Protein AF-A0A7X3QC25-F1 (afdb_monomer_lite)

pLDDT: mean 78.88, std 18.74, range [43.56, 98.62]

Sequence (67 aa):
M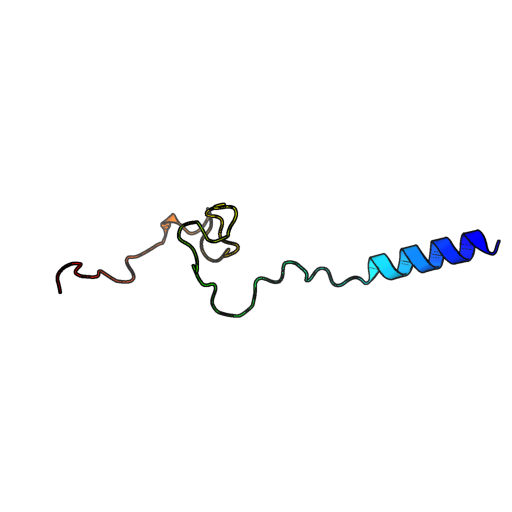KRLCAVAVLASVAAFAPIGAQQGSGGLVEWPYVGFDQGHTKYSQLAGIDSTNVDQLEIAWRGDPNA

Radius of gyration: 22.13 Å; chains: 1; bounding box: 29×75×23 Å

Secondary structure (DSSP, 8-state):
-HHHHHHHHHHHHHTTS-S-TT---SSPPP--STTSSTT--------SS-TTTGGG--------TT-

Foldseek 3Di:
DVVVVVVVVVVVVVVPDPPCPLVPPPDDQDQPDPLSDPVSVVDDSDDPDDPVCVVVDDDPDDDDPVD

Structure (mmCIF, N/CA/C/O backbone):
data_AF-A0A7X3QC25-F1
#
_entry.id   AF-A0A7X3QC25-F1
#
loop_
_atom_site.group_PDB
_atom_site.id
_atom_site.type_symbol
_atom_site.label_atom_id
_atom_site.label_alt_id
_atom_site.label_comp_id
_atom_site.label_asym_id
_atom_site.label_entity_id
_atom_site.label_seq_id
_atom_site.pdbx_PDB_ins_code
_atom_site.Cartn_x
_atom_site.Cartn_y
_atom_site.Cartn_z
_atom_site.occupancy
_atom_site.B_iso_or_equiv
_atom_site.auth_seq_id
_atom_site.auth_comp_id
_atom_site.auth_asym_id
_atom_site.auth_atom_id
_atom_site.pdbx_PDB_model_num
ATOM 1 N N . MET A 1 1 ? 6.670 53.688 5.311 1.00 53.84 1 MET A N 1
ATOM 2 C CA . MET A 1 1 ? 5.499 53.580 4.407 1.00 53.84 1 MET A CA 1
ATOM 3 C C . MET A 1 1 ? 5.755 52.644 3.221 1.00 53.84 1 MET A C 1
ATOM 5 O O . MET A 1 1 ? 5.093 51.624 3.157 1.00 53.84 1 MET A O 1
ATOM 9 N N . LYS A 1 2 ? 6.774 52.862 2.366 1.00 43.56 2 LYS A N 1
ATOM 10 C CA . LYS A 1 2 ? 7.124 51.941 1.249 1.00 43.56 2 LYS A CA 1
ATOM 11 C C . LYS A 1 2 ? 7.362 50.471 1.655 1.00 43.56 2 LYS A C 1
ATOM 13 O O . LYS A 1 2 ? 6.924 49.562 0.965 1.00 43.56 2 LYS A O 1
ATOM 18 N N . ARG A 1 3 ? 8.018 50.243 2.802 1.00 52.78 3 ARG A N 1
ATOM 19 C CA . ARG A 1 3 ? 8.291 48.894 3.340 1.00 52.78 3 ARG A CA 1
ATOM 20 C C . ARG A 1 3 ? 7.030 48.162 3.820 1.00 52.78 3 ARG A C 1
ATOM 22 O O . ARG A 1 3 ? 6.984 46.947 3.750 1.00 52.78 3 ARG A O 1
ATOM 29 N N . LEU A 1 4 ? 6.009 48.902 4.264 1.00 55.78 4 LEU A N 1
ATOM 30 C CA . LEU A 1 4 ? 4.740 48.336 4.737 1.00 55.78 4 LEU A CA 1
ATOM 31 C C . LEU A 1 4 ? 3.877 47.868 3.556 1.00 55.78 4 LEU A C 1
ATOM 33 O O . LEU A 1 4 ? 3.292 46.793 3.615 1.00 55.78 4 LEU A O 1
ATOM 37 N N . CYS A 1 5 ? 3.881 48.619 2.449 1.00 56.81 5 CYS A N 1
ATOM 38 C CA . CYS A 1 5 ? 3.218 48.213 1.208 1.00 56.81 5 CYS A CA 1
ATOM 39 C C . CYS A 1 5 ? 3.832 46.933 0.616 1.00 56.81 5 CYS A C 1
ATOM 41 O O . CYS A 1 5 ? 3.099 46.064 0.161 1.00 56.81 5 CYS A O 1
ATOM 43 N N . ALA A 1 6 ? 5.161 46.785 0.667 1.00 58.00 6 ALA A N 1
ATOM 44 C CA . ALA A 1 6 ? 5.841 45.590 0.161 1.00 58.00 6 ALA A CA 1
ATOM 45 C C . ALA A 1 6 ? 5.463 44.313 0.939 1.00 58.00 6 ALA A C 1
ATOM 47 O O . ALA A 1 6 ? 5.271 43.259 0.339 1.00 58.00 6 ALA A O 1
ATOM 48 N N . VAL A 1 7 ? 5.295 44.413 2.263 1.00 60.34 7 VAL A N 1
ATOM 49 C CA . VAL A 1 7 ? 4.875 43.283 3.113 1.00 60.34 7 VAL A CA 1
ATOM 50 C C . VAL A 1 7 ? 3.414 42.897 2.855 1.00 60.34 7 VAL A C 1
ATOM 52 O O . VAL A 1 7 ? 3.101 41.712 2.774 1.00 60.34 7 VAL A O 1
ATOM 55 N N . ALA A 1 8 ? 2.529 43.878 2.657 1.00 59.31 8 ALA A N 1
ATOM 56 C CA . ALA A 1 8 ? 1.118 43.621 2.360 1.00 59.31 8 ALA A CA 1
ATOM 57 C C . ALA A 1 8 ? 0.905 42.934 0.993 1.00 59.31 8 ALA A C 1
ATOM 59 O O . ALA A 1 8 ? 0.015 42.094 0.847 1.00 59.31 8 ALA A O 1
ATOM 60 N N . VAL A 1 9 ? 1.749 43.247 0.002 1.00 59.78 9 VAL A N 1
ATOM 61 C CA . VAL A 1 9 ? 1.715 42.613 -1.329 1.00 59.78 9 VAL A CA 1
ATOM 62 C C . VAL A 1 9 ? 2.247 41.175 -1.286 1.00 59.78 9 VAL A C 1
ATOM 64 O O . VAL A 1 9 ? 1.676 40.292 -1.915 1.00 59.78 9 VAL A O 1
ATOM 67 N N . LEU A 1 10 ? 3.292 40.895 -0.502 1.00 59.28 10 LEU A N 1
ATOM 68 C CA . LEU A 1 10 ? 3.808 39.526 -0.349 1.00 59.28 10 LEU A CA 1
ATOM 69 C C . LEU A 1 10 ? 2.825 38.604 0.393 1.00 59.28 10 LEU A C 1
ATOM 71 O O . LEU A 1 10 ? 2.689 37.436 0.033 1.00 59.28 10 LEU A O 1
ATOM 75 N N . ALA A 1 11 ? 2.099 39.129 1.384 1.00 59.06 11 ALA A N 1
ATOM 76 C CA . ALA A 1 11 ? 1.105 38.360 2.136 1.00 59.06 11 ALA A CA 1
ATOM 77 C C . ALA A 1 11 ? -0.121 37.960 1.290 1.00 59.06 11 ALA A C 1
ATOM 79 O O . ALA A 1 11 ? -0.701 36.899 1.505 1.00 59.06 11 ALA A O 1
ATOM 80 N N . SER A 1 12 ? -0.499 38.778 0.304 1.00 57.31 12 SER A N 1
ATOM 81 C CA . SER A 1 12 ? -1.645 38.502 -0.575 1.00 57.31 12 SER A CA 1
ATOM 82 C C . SER A 1 12 ? -1.338 37.461 -1.661 1.00 57.31 12 SER A C 1
ATOM 84 O O . SER A 1 12 ? -2.239 36.728 -2.060 1.00 57.31 12 SER A O 1
ATOM 86 N N . VAL A 1 13 ? -0.075 37.314 -2.080 1.00 57.88 13 VAL A N 1
ATOM 87 C CA . VAL A 1 13 ? 0.346 36.265 -3.033 1.00 57.88 13 VAL A CA 1
ATOM 88 C C . VAL A 1 13 ? 0.339 34.870 -2.392 1.00 57.88 13 VAL A C 1
ATOM 90 O O . VAL A 1 13 ? -0.007 33.895 -3.054 1.00 57.88 13 VAL A O 1
ATOM 93 N N . ALA A 1 14 ? 0.645 34.762 -1.095 1.00 58.00 14 ALA A N 1
ATOM 94 C CA . ALA A 1 14 ? 0.621 33.482 -0.379 1.00 58.00 14 ALA A CA 1
ATOM 95 C C . ALA A 1 14 ? -0.800 32.914 -0.183 1.00 58.00 14 ALA A C 1
ATOM 97 O O . ALA A 1 14 ? -0.967 31.701 -0.099 1.00 58.00 14 ALA A O 1
ATOM 98 N N . ALA A 1 15 ? -1.826 33.771 -0.143 1.00 58.22 15 ALA A N 1
ATOM 99 C CA . ALA A 1 15 ? -3.217 33.358 0.067 1.00 58.22 15 ALA A CA 1
ATOM 100 C C . ALA A 1 15 ? -3.885 32.746 -1.181 1.00 58.22 15 ALA A C 1
ATOM 102 O O . ALA A 1 15 ? -4.911 32.085 -1.058 1.00 58.22 15 ALA A O 1
ATOM 103 N N . PHE A 1 16 ? -3.309 32.956 -2.370 1.00 56.16 16 PHE A N 1
ATOM 104 C CA . PHE A 1 16 ? -3.812 32.435 -3.648 1.00 56.16 16 PHE A CA 1
ATOM 105 C C . PHE A 1 16 ? -2.940 31.317 -4.229 1.00 56.16 16 PHE A C 1
ATOM 107 O O . PHE A 1 16 ? -3.144 30.910 -5.374 1.00 56.16 16 PHE A O 1
ATOM 114 N N . ALA A 1 17 ? -1.969 30.805 -3.467 1.00 57.78 17 ALA A N 1
ATOM 115 C CA . ALA A 1 17 ? -1.232 29.627 -3.891 1.00 57.78 17 ALA A CA 1
ATOM 116 C C . ALA A 1 17 ? -2.216 28.444 -3.973 1.00 57.78 17 ALA A C 1
ATOM 118 O O . ALA A 1 17 ? -2.875 28.141 -2.974 1.00 57.78 17 ALA A O 1
ATOM 119 N N . PRO A 1 18 ? -2.358 27.780 -5.134 1.00 57.72 18 PRO A N 1
ATOM 120 C CA . PRO A 1 18 ? -3.200 26.602 -5.228 1.00 57.72 18 PRO A CA 1
ATOM 121 C C . PRO A 1 18 ? -2.680 25.567 -4.230 1.00 57.72 18 PRO A C 1
ATOM 123 O O . PRO A 1 18 ? -1.535 25.123 -4.319 1.00 57.72 18 PRO A O 1
ATOM 126 N N . ILE A 1 19 ? -3.533 25.167 -3.285 1.00 58.34 19 ILE A N 1
ATOM 127 C CA . ILE A 1 19 ? -3.313 24.049 -2.354 1.00 58.34 19 ILE A CA 1
ATOM 128 C C . ILE A 1 19 ? -3.459 22.731 -3.146 1.00 58.34 19 ILE A C 1
ATOM 130 O O . ILE A 1 19 ? -4.276 21.874 -2.837 1.00 58.34 19 ILE A O 1
ATOM 134 N N . GLY A 1 20 ? -2.732 22.616 -4.258 1.00 53.31 20 GLY A N 1
ATOM 135 C CA . GLY A 1 20 ? -2.828 21.529 -5.233 1.00 53.31 20 GLY A CA 1
ATOM 136 C C . GLY A 1 20 ? -1.560 20.683 -5.323 1.00 53.31 20 GLY A C 1
ATOM 137 O O . GLY A 1 20 ? -1.489 19.786 -6.152 1.00 53.31 20 GLY A O 1
ATOM 138 N N . ALA A 1 21 ? -0.553 20.930 -4.477 1.00 51.41 21 ALA A N 1
ATOM 139 C CA . ALA A 1 21 ? 0.707 20.177 -4.501 1.00 51.41 21 ALA A CA 1
ATOM 140 C C . ALA A 1 21 ? 0.546 18.688 -4.128 1.00 51.41 21 ALA A C 1
ATOM 142 O O . ALA A 1 21 ? 1.449 17.896 -4.369 1.00 51.41 21 ALA A O 1
ATOM 143 N N . GLN A 1 22 ? -0.599 18.310 -3.554 1.00 56.00 22 GLN A N 1
ATO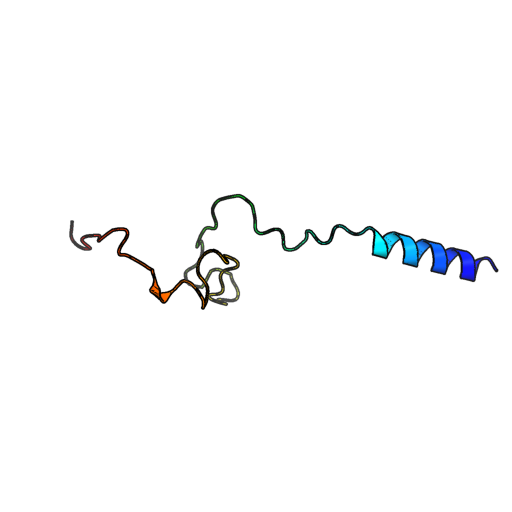M 144 C CA . GLN A 1 22 ? -0.944 16.932 -3.190 1.00 56.00 22 GLN A CA 1
ATOM 145 C C . GLN A 1 22 ? -2.161 16.422 -3.959 1.00 56.00 22 GLN A C 1
ATOM 147 O O . GLN A 1 22 ? -2.831 15.494 -3.508 1.00 56.00 22 GLN A O 1
ATOM 152 N N . GLN A 1 23 ? -2.493 17.034 -5.097 1.00 53.84 23 GLN A N 1
ATOM 153 C CA . GLN A 1 23 ? -3.484 16.446 -5.981 1.00 53.84 23 GLN A CA 1
ATOM 154 C C . GLN A 1 23 ? -2.831 15.196 -6.573 1.00 53.84 23 GLN A C 1
ATOM 156 O O . GLN A 1 23 ? -2.081 15.288 -7.544 1.00 53.84 23 GLN A O 1
ATOM 161 N N . GLY A 1 24 ? -3.024 14.061 -5.885 1.00 56.75 24 G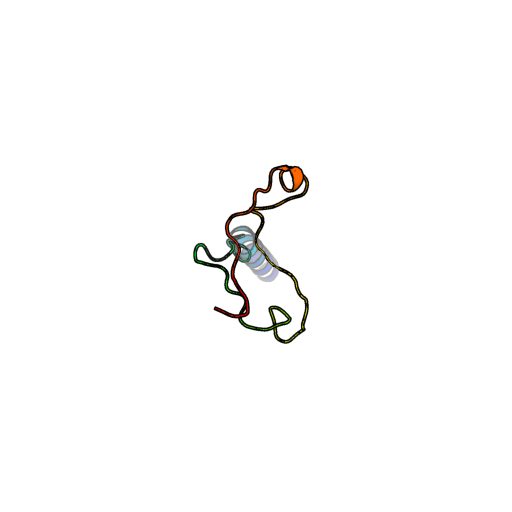LY A N 1
ATOM 162 C CA . GLY A 1 24 ? -2.497 12.758 -6.269 1.00 56.75 24 GLY A CA 1
ATOM 163 C C . GLY A 1 24 ? -2.733 12.594 -7.755 1.00 56.75 24 GLY A C 1
ATOM 164 O O . GLY A 1 24 ? -3.859 12.816 -8.206 1.00 56.75 24 GLY A O 1
ATOM 165 N N . SER A 1 25 ? -1.650 12.361 -8.503 1.00 55.88 25 SER A N 1
ATOM 166 C CA . SER A 1 25 ? -1.666 12.299 -9.961 1.00 55.88 25 SER A CA 1
ATOM 167 C C . SER A 1 25 ? -2.931 11.576 -10.392 1.00 55.88 25 SER A C 1
ATOM 169 O O . SER A 1 25 ? -3.084 10.403 -10.082 1.00 55.88 25 SER A O 1
ATOM 171 N N . GLY A 1 26 ? -3.856 12.261 -11.072 1.00 57.53 26 GLY A N 1
ATOM 172 C CA . GLY A 1 26 ? -5.120 11.669 -11.532 1.00 57.53 26 GLY A CA 1
ATOM 173 C C . GLY A 1 26 ? -4.940 10.562 -12.583 1.00 57.53 26 GLY A C 1
ATOM 174 O O . GLY A 1 26 ? -5.889 10.220 -13.279 1.00 57.53 26 GLY A O 1
ATOM 175 N N . GLY A 1 27 ? -3.715 10.054 -12.741 1.00 68.50 27 GLY A N 1
ATOM 176 C CA . GLY A 1 27 ? -3.344 8.901 -13.541 1.00 68.50 27 GLY A CA 1
ATOM 177 C C . GLY A 1 27 ? -3.034 7.685 -12.665 1.00 68.50 27 GLY A C 1
ATOM 178 O O . GLY A 1 27 ? -3.099 7.728 -11.440 1.00 68.50 27 GLY A O 1
ATOM 179 N N . LEU A 1 28 ? -2.695 6.580 -13.321 1.00 77.06 28 LEU A N 1
ATOM 180 C CA . LEU A 1 28 ? -2.312 5.337 -12.660 1.00 77.06 28 LEU A CA 1
ATOM 181 C C . LEU A 1 28 ? -1.082 5.560 -11.761 1.00 77.06 28 LEU A C 1
ATOM 183 O O . LEU A 1 28 ? -0.083 6.132 -12.199 1.00 77.06 28 LEU A O 1
ATOM 187 N N . VAL A 1 29 ? -1.162 5.125 -10.501 1.00 83.75 29 VAL A N 1
ATOM 188 C CA . VAL A 1 29 ? -0.010 5.116 -9.591 1.00 83.75 29 VAL A CA 1
ATOM 189 C C . VAL A 1 29 ? 0.770 3.826 -9.816 1.00 83.75 29 VAL A C 1
ATOM 191 O O . VAL A 1 29 ? 0.259 2.737 -9.569 1.00 83.75 29 VAL A O 1
ATOM 194 N N . GLU A 1 30 ? 2.008 3.970 -10.279 1.00 90.25 30 GLU A N 1
ATOM 195 C CA . GLU A 1 30 ? 2.935 2.867 -10.536 1.00 90.25 30 GLU A CA 1
ATOM 196 C C . GLU A 1 30 ? 3.772 2.513 -9.298 1.00 90.25 30 GLU A C 1
ATOM 198 O O . GLU A 1 30 ? 3.944 3.327 -8.387 1.00 90.25 30 GLU A O 1
ATOM 203 N N . TRP A 1 31 ? 4.370 1.316 -9.301 1.00 94.19 31 TRP A N 1
ATOM 204 C CA . TRP A 1 31 ? 5.339 0.877 -8.287 1.00 94.19 31 TRP A CA 1
ATOM 205 C C . TRP A 1 31 ? 6.722 0.603 -8.916 1.00 94.19 31 TRP A C 1
ATOM 207 O O . TRP A 1 31 ? 7.117 -0.552 -9.084 1.00 94.19 31 TRP A O 1
ATOM 217 N N . PRO A 1 32 ? 7.470 1.652 -9.316 1.00 92.38 32 PRO A N 1
ATOM 218 C CA . PRO A 1 32 ? 8.644 1.506 -10.186 1.00 92.38 32 PRO A CA 1
ATOM 219 C C . PRO A 1 32 ? 9.885 0.921 -9.494 1.00 92.38 32 PRO A C 1
ATOM 221 O O . PRO A 1 32 ? 10.757 0.365 -10.158 1.00 92.38 32 PRO A O 1
ATOM 224 N N . TYR A 1 33 ? 9.982 1.038 -8.170 1.00 94.31 33 TYR A N 1
ATOM 225 C CA . TYR A 1 33 ? 11.083 0.491 -7.375 1.00 94.31 33 TYR A CA 1
ATOM 226 C C . TYR A 1 33 ? 10.526 -0.476 -6.333 1.00 94.31 33 TYR A C 1
ATOM 228 O O . TYR A 1 33 ? 9.441 -0.253 -5.809 1.00 94.31 33 TYR A O 1
ATOM 236 N N . VAL A 1 34 ? 11.292 -1.496 -5.927 1.00 94.62 34 VAL A N 1
ATOM 237 C CA . VAL A 1 34 ? 10.891 -2.406 -4.826 1.00 94.62 34 VAL A CA 1
ATOM 238 C C . VAL A 1 34 ? 10.518 -1.624 -3.554 1.00 94.62 34 VAL A C 1
ATOM 240 O O . VAL A 1 34 ? 9.610 -2.011 -2.819 1.00 94.62 34 VAL A O 1
ATOM 243 N N . GLY A 1 35 ? 11.196 -0.502 -3.301 1.00 95.62 35 GLY A N 1
ATOM 244 C CA . GLY A 1 35 ? 10.929 0.413 -2.190 1.00 95.62 35 GLY A CA 1
ATOM 245 C C . GLY A 1 35 ? 9.965 1.566 -2.491 1.00 95.62 35 GLY A C 1
ATOM 246 O O . GLY A 1 35 ? 9.930 2.498 -1.694 1.00 95.62 35 GLY A O 1
ATOM 247 N N . PHE A 1 36 ? 9.219 1.517 -3.600 1.00 93.06 36 PHE A N 1
ATOM 248 C CA . PHE A 1 36 ? 8.420 2.601 -4.196 1.00 93.06 36 PHE A CA 1
ATOM 249 C C . PHE A 1 36 ? 9.226 3.796 -4.722 1.00 93.06 36 PHE A C 1
ATOM 251 O O . PHE A 1 36 ? 9.009 4.212 -5.855 1.00 93.06 36 PHE A O 1
ATOM 258 N N . ASP A 1 37 ? 10.177 4.312 -3.943 1.00 91.56 37 ASP A N 1
ATOM 259 C CA . ASP A 1 37 ? 11.061 5.427 -4.292 1.00 91.56 37 ASP A CA 1
ATOM 260 C C . ASP A 1 37 ? 12.539 5.095 -4.005 1.00 91.56 37 ASP A C 1
AT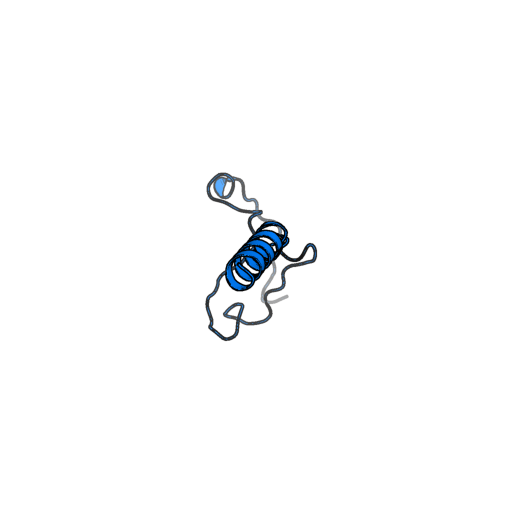OM 262 O O . ASP A 1 37 ? 12.866 4.021 -3.499 1.00 91.56 37 ASP A O 1
ATOM 266 N N . GLN A 1 38 ? 13.451 6.019 -4.324 1.00 94.50 38 GLN A N 1
ATOM 267 C CA . GLN A 1 38 ? 14.892 5.856 -4.063 1.00 94.50 38 GLN A CA 1
ATOM 268 C C . GLN A 1 38 ? 15.254 5.892 -2.568 1.00 94.50 38 GLN A C 1
ATOM 270 O O . GLN A 1 38 ? 16.327 5.429 -2.189 1.00 94.50 38 GLN A O 1
ATOM 275 N N . GLY A 1 39 ? 14.376 6.433 -1.721 1.00 96.00 39 GLY A N 1
ATOM 276 C CA . GLY A 1 39 ? 14.524 6.415 -0.265 1.00 96.00 39 GLY A CA 1
ATOM 277 C C . GLY A 1 39 ? 14.045 5.110 0.372 1.00 96.00 39 GLY A C 1
ATOM 278 O O . GLY A 1 39 ? 14.180 4.939 1.581 1.00 96.00 39 GLY A O 1
ATOM 279 N N . HIS A 1 40 ? 13.492 4.195 -0.428 1.00 96.19 40 HIS A N 1
ATOM 280 C CA . HIS A 1 40 ? 12.882 2.948 0.013 1.00 96.19 40 HIS A CA 1
ATOM 281 C C . HIS A 1 40 ? 11.795 3.139 1.082 1.00 96.19 40 HIS A C 1
ATOM 283 O O . HIS A 1 40 ? 11.687 2.329 2.008 1.00 96.19 40 HIS A O 1
ATOM 289 N N . THR A 1 41 ? 10.975 4.185 0.961 1.00 95.94 41 THR A N 1
ATOM 290 C CA . THR A 1 41 ? 9.954 4.512 1.974 1.00 95.94 41 THR A CA 1
ATOM 291 C C . THR A 1 41 ? 8.851 3.465 2.086 1.00 95.94 41 THR A C 1
ATOM 293 O O . THR A 1 41 ? 8.242 3.338 3.148 1.00 95.94 41 THR A O 1
ATOM 296 N N . LYS A 1 42 ? 8.593 2.709 1.005 1.00 95.44 42 LYS A N 1
ATOM 297 C CA . LYS A 1 42 ? 7.468 1.762 0.897 1.00 95.44 42 LYS A CA 1
ATOM 298 C C . LYS A 1 42 ? 6.111 2.431 1.161 1.00 95.44 42 LYS A C 1
ATOM 300 O O . LYS A 1 42 ? 5.183 1.783 1.641 1.00 95.44 42 LYS A O 1
ATOM 305 N N . TYR A 1 43 ? 6.000 3.722 0.862 1.00 93.31 43 TYR A N 1
ATOM 306 C CA . TYR A 1 43 ? 4.806 4.521 1.106 1.00 93.31 43 TYR A CA 1
ATOM 307 C C . TYR A 1 43 ? 4.046 4.788 -0.198 1.00 93.31 43 TYR A C 1
ATOM 309 O O . TYR A 1 43 ? 4.640 5.225 -1.176 1.00 93.31 43 TYR A O 1
ATOM 317 N N . SER A 1 44 ? 2.728 4.567 -0.202 1.00 91.19 44 SER A N 1
ATOM 318 C CA . SER A 1 44 ? 1.841 4.936 -1.313 1.00 91.19 44 SER A CA 1
ATOM 319 C C . SER A 1 44 ? 1.007 6.161 -0.950 1.00 91.19 44 SER A C 1
ATOM 321 O O . SER A 1 44 ? 0.520 6.266 0.173 1.00 91.19 44 SER A O 1
ATOM 323 N N . GLN A 1 45 ? 0.794 7.058 -1.916 1.00 87.75 45 GLN A N 1
ATOM 324 C CA . GLN A 1 45 ? -0.124 8.198 -1.779 1.00 87.75 45 GLN A CA 1
ATOM 325 C C . GLN A 1 45 ? -1.587 7.830 -2.088 1.00 87.75 45 GLN A C 1
ATOM 327 O O . GLN A 1 45 ? -2.469 8.680 -1.975 1.00 87.75 45 GLN A O 1
ATOM 332 N N . LEU A 1 46 ? -1.860 6.589 -2.515 1.00 90.31 46 LEU A N 1
ATOM 333 C CA . LEU A 1 46 ? -3.221 6.130 -2.788 1.00 90.31 46 LEU A CA 1
ATOM 334 C C . LEU A 1 46 ? -4.047 6.087 -1.499 1.00 90.31 46 LEU A C 1
ATOM 336 O O . LEU A 1 46 ? -3.614 5.528 -0.497 1.00 90.31 46 LEU A O 1
ATOM 340 N N . ALA A 1 47 ? -5.266 6.618 -1.572 1.00 90.81 47 ALA A N 1
ATOM 341 C CA . ALA A 1 47 ? -6.215 6.664 -0.458 1.00 90.81 47 ALA A CA 1
ATOM 342 C C . ALA A 1 47 ? -7.527 5.913 -0.755 1.00 90.81 47 ALA A C 1
ATOM 344 O O . ALA A 1 47 ? -8.516 6.099 -0.061 1.00 90.81 47 ALA A O 1
ATOM 345 N N . GLY A 1 48 ? -7.564 5.090 -1.812 1.00 91.75 48 GLY A N 1
ATOM 346 C CA . GLY A 1 48 ? -8.757 4.305 -2.160 1.00 91.75 48 GLY A CA 1
ATOM 347 C C . GLY A 1 48 ? -9.040 3.153 -1.189 1.00 91.75 48 GLY A C 1
ATOM 348 O O . GLY A 1 48 ? -10.179 2.710 -1.084 1.00 91.75 48 GLY A O 1
ATOM 349 N N . ILE A 1 49 ? -8.009 2.688 -0.477 1.00 95.31 49 ILE A N 1
ATOM 350 C CA . ILE A 1 49 ? -8.109 1.692 0.591 1.00 95.31 49 ILE A CA 1
ATOM 351 C C . ILE A 1 49 ? -7.666 2.371 1.882 1.00 95.31 49 ILE A C 1
ATOM 353 O O . ILE A 1 49 ? -6.552 2.894 1.953 1.00 95.31 49 ILE A O 1
ATOM 357 N N . ASP A 1 50 ? -8.530 2.354 2.888 1.00 97.00 50 ASP A N 1
ATOM 358 C CA . ASP A 1 50 ? -8.309 3.004 4.173 1.00 97.00 50 ASP A CA 1
ATOM 359 C C . ASP A 1 50 ? -8.842 2.156 5.342 1.00 97.00 50 ASP A C 1
ATOM 361 O O . ASP A 1 50 ? -9.315 1.031 5.177 1.00 97.00 50 ASP A O 1
ATOM 365 N N . SER A 1 51 ? -8.749 2.690 6.563 1.00 98.00 51 SER A N 1
ATOM 366 C CA . SER A 1 51 ? -9.155 1.980 7.781 1.00 98.00 51 SER A CA 1
ATOM 367 C C . SER A 1 51 ? -10.656 1.694 7.881 1.00 98.00 51 SER A C 1
ATOM 369 O O . SER A 1 51 ? -11.063 0.963 8.778 1.00 98.00 51 SER A O 1
ATOM 371 N N . THR A 1 52 ? -11.478 2.308 7.032 1.00 98.50 52 THR A N 1
ATOM 372 C CA . THR A 1 52 ? -12.938 2.160 7.031 1.00 98.50 52 THR A CA 1
ATOM 373 C C . THR A 1 52 ? -13.435 1.134 6.016 1.00 98.50 52 THR A C 1
ATOM 375 O O . THR A 1 52 ? -14.590 0.726 6.111 1.00 98.50 52 THR A O 1
ATOM 378 N N . ASN A 1 53 ? -12.592 0.729 5.054 1.00 98.19 53 ASN A N 1
ATOM 379 C CA . ASN A 1 53 ? -12.987 -0.179 3.973 1.00 98.19 53 ASN A CA 1
ATOM 380 C C . ASN A 1 53 ? -12.034 -1.360 3.722 1.00 98.19 53 ASN A C 1
ATOM 382 O O . ASN A 1 53 ? -12.361 -2.243 2.929 1.00 98.19 53 ASN A O 1
ATOM 386 N N . VAL A 1 54 ? -10.865 -1.407 4.372 1.00 98.25 54 VAL A N 1
ATOM 387 C CA . VAL A 1 54 ? -9.887 -2.496 4.189 1.00 98.25 54 VAL A CA 1
ATOM 388 C C . VAL A 1 54 ? -10.465 -3.878 4.521 1.00 98.25 54 VAL A C 1
ATOM 390 O O . VAL A 1 54 ? -10.028 -4.888 3.973 1.00 98.25 54 VAL A O 1
ATOM 393 N N . ASP A 1 55 ? -11.470 -3.925 5.390 1.00 98.38 55 ASP A N 1
ATOM 394 C CA . ASP A 1 55 ? -12.200 -5.128 5.787 1.00 98.38 55 ASP A CA 1
ATOM 395 C C . ASP A 1 55 ? -13.149 -5.668 4.702 1.00 98.38 55 ASP A C 1
ATOM 397 O O . ASP A 1 55 ? -13.620 -6.798 4.812 1.00 98.38 55 ASP A O 1
ATOM 401 N N . GLN A 1 56 ? -13.396 -4.899 3.640 1.00 98.62 56 GLN A N 1
ATOM 402 C CA . GLN A 1 56 ? -14.289 -5.254 2.532 1.00 98.62 56 GLN A CA 1
ATOM 403 C C . GLN A 1 56 ? -13.535 -5.761 1.292 1.00 98.62 56 GLN A C 1
ATOM 405 O O . GLN A 1 56 ? -14.144 -5.985 0.247 1.00 98.62 56 GLN A O 1
ATOM 410 N N . LEU A 1 57 ? -12.208 -5.913 1.362 1.00 98.44 57 LEU A N 1
ATOM 411 C CA . LEU A 1 57 ? -11.406 -6.334 0.214 1.00 98.44 57 LEU A CA 1
ATOM 412 C C . LEU A 1 57 ? -11.687 -7.786 -0.194 1.00 98.44 57 LEU A C 1
ATOM 414 O O . LEU A 1 57 ? -11.664 -8.706 0.622 1.00 98.44 57 LEU A O 1
ATOM 418 N N . GLU A 1 58 ? -11.847 -7.990 -1.499 1.00 98.62 58 GLU A N 1
ATOM 419 C CA . GLU A 1 58 ? -11.977 -9.305 -2.124 1.00 98.62 58 GLU A CA 1
ATOM 420 C C . GLU 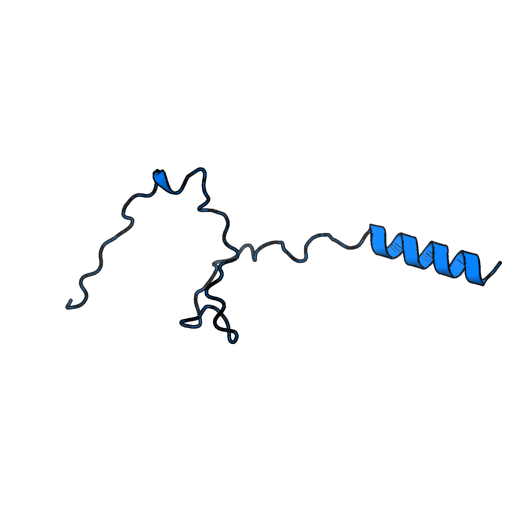A 1 58 ? -10.757 -9.634 -2.994 1.00 98.62 58 GLU A C 1
ATOM 422 O O . GLU A 1 58 ? -9.957 -8.775 -3.375 1.00 98.62 58 GLU A O 1
ATOM 427 N N . ILE A 1 59 ? -10.606 -10.914 -3.330 1.00 97.75 59 ILE A N 1
ATOM 428 C CA . ILE A 1 59 ? -9.514 -11.371 -4.190 1.00 97.75 59 ILE A CA 1
ATOM 429 C C . ILE A 1 59 ? -9.813 -10.968 -5.630 1.00 97.75 59 ILE A C 1
ATOM 431 O O . ILE A 1 59 ? -10.686 -11.547 -6.269 1.00 97.75 59 ILE A O 1
ATOM 435 N N . ALA A 1 60 ? -9.029 -10.030 -6.159 1.00 97.81 60 ALA A N 1
ATOM 436 C CA . ALA A 1 60 ? -9.161 -9.590 -7.545 1.00 97.81 60 ALA A CA 1
ATOM 437 C C . ALA A 1 60 ? -8.718 -10.666 -8.555 1.00 97.81 60 ALA A C 1
ATOM 439 O O . ALA A 1 60 ? -9.359 -10.851 -9.585 1.00 97.81 60 ALA A O 1
ATOM 440 N N . TRP A 1 61 ? -7.620 -11.377 -8.276 1.00 97.62 61 TRP A N 1
ATOM 441 C CA . TRP A 1 61 ? -7.088 -12.449 -9.123 1.00 97.62 61 TRP A CA 1
ATOM 442 C C . TRP A 1 61 ? -6.072 -13.312 -8.356 1.00 97.62 61 TRP A C 1
ATOM 444 O O . TRP A 1 61 ? -5.596 -12.938 -7.283 1.00 97.62 61 TRP A O 1
ATOM 454 N N . ARG A 1 62 ? -5.734 -14.482 -8.910 1.00 96.88 62 ARG A N 1
ATOM 455 C CA . ARG A 1 62 ? -4.611 -15.327 -8.471 1.00 96.88 62 ARG A CA 1
ATOM 456 C C . ARG A 1 62 ? -3.759 -15.678 -9.686 1.00 96.88 62 ARG A C 1
ATOM 458 O O . ARG A 1 62 ? -4.307 -16.115 -10.692 1.00 96.88 62 ARG A O 1
ATOM 465 N N . GLY A 1 63 ? -2.451 -15.464 -9.591 1.00 94.75 63 GLY A N 1
ATOM 466 C CA . GLY A 1 63 ? -1.490 -15.872 -10.616 1.00 94.75 63 GLY A CA 1
ATOM 467 C C . GLY A 1 63 ? -0.849 -17.207 -10.257 1.00 94.75 63 G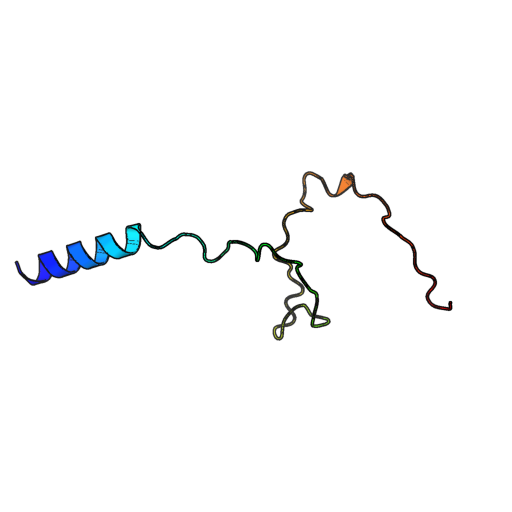LY A C 1
ATOM 468 O O . GLY A 1 63 ? -0.612 -17.471 -9.078 1.00 94.75 63 GLY A O 1
ATOM 469 N N . ASP A 1 64 ? -0.565 -18.030 -11.262 1.00 95.12 64 ASP A N 1
ATOM 470 C CA . ASP A 1 64 ? 0.291 -19.205 -11.103 1.00 95.12 64 ASP A CA 1
ATOM 471 C C . ASP A 1 64 ? 1.755 -18.774 -11.288 1.00 95.12 64 ASP A C 1
ATOM 473 O O . ASP A 1 64 ? 2.104 -18.274 -12.358 1.00 95.12 64 ASP A O 1
ATOM 477 N N . PRO A 1 65 ? 2.619 -18.922 -10.270 1.00 91.94 65 PRO A N 1
ATOM 478 C CA . PRO A 1 65 ? 4.028 -18.565 -10.392 1.00 91.94 65 PRO A CA 1
ATOM 479 C C . PRO A 1 65 ? 4.831 -19.511 -11.303 1.00 91.94 65 PRO A C 1
ATOM 481 O O . PRO A 1 65 ? 5.994 -19.215 -11.569 1.00 91.94 65 PRO A O 1
ATOM 484 N N . ASN A 1 66 ? 4.254 -20.634 -11.748 1.00 93.69 66 ASN A N 1
ATOM 485 C CA . ASN A 1 66 ? 4.922 -21.644 -12.577 1.00 93.69 66 ASN A CA 1
ATOM 486 C C . ASN A 1 66 ? 4.260 -21.870 -13.951 1.00 93.69 66 ASN A C 1
ATOM 488 O O . ASN A 1 66 ? 4.651 -22.815 -14.640 1.00 93.69 66 ASN A O 1
ATOM 492 N N . ALA A 1 67 ? 3.252 -21.070 -14.314 1.00 76.69 67 ALA A N 1
ATOM 493 C CA . ALA A 1 67 ? 2.609 -21.144 -15.629 1.00 76.69 67 ALA A CA 1
ATOM 494 C C . ALA A 1 67 ? 3.519 -20.655 -16.764 1.00 76.69 67 ALA A C 1
ATOM 496 O O . ALA A 1 67 ? 4.379 -19.778 -16.516 1.00 76.69 67 ALA A O 1
#